Protein AF-K2F3D7-F1 (afdb_monomer)

Foldseek 3Di:
DVVVVCVVVVDDDAPRHDRDDPVLCVVVVVDPPVVSGHDDDPDDDDDDPVRVVVVVVVVVVVVVVVVVVVVVVVVVVVVVVVPPDDDD

Sequence (88 aa):
KLIVATFNKREVVEDFSVVVTYQQIKEKNYSFSAGQYFDVKIEYTDITAEEFGDRIKSFKSNLNNLFADSKTLEMEIQKQLSGIGYEK

Radius of gyration: 25.87 Å; Cα contacts (8 Å, |Δi|>4): 23; chains: 1; bounding box: 46×44×69 Å

Secondary structure (DSSP, 8-state):
-HHHHHHHHT--BTTTB----HHHHHHTTT---GGGTS----------HHHHHHHHHHHHHHHHHHHHHHHHHHHHHHHHHHT-----

Structure (mmCIF, N/CA/C/O backbone):
data_AF-K2F3D7-F1
#
_entry.id   AF-K2F3D7-F1
#
loop_
_atom_site.group_PDB
_atom_site.id
_atom_site.type_symbol
_atom_site.label_atom_id
_atom_site.label_alt_id
_atom_site.label_comp_id
_atom_site.label_asym_id
_atom_site.label_entity_id
_atom_site.label_seq_id
_atom_site.pdbx_PDB_ins_code
_atom_site.Cartn_x
_atom_site.Cartn_y
_atom_site.Cartn_z
_atom_site.occupancy
_atom_site.B_iso_or_equiv
_atom_site.auth_seq_id
_atom_site.auth_comp_id
_atom_site.auth_asym_id
_atom_site.auth_atom_id
_atom_site.pdbx_PDB_model_num
ATOM 1 N N . LYS A 1 1 ? 1.313 -19.698 -24.507 1.00 80.25 1 LYS A N 1
ATOM 2 C CA . LYS A 1 1 ? 2.672 -20.265 -24.280 1.00 80.25 1 LYS A CA 1
ATOM 3 C C . LYS A 1 1 ? 3.691 -19.233 -23.763 1.00 80.25 1 LYS A C 1
ATOM 5 O O . LYS A 1 1 ? 4.867 -19.562 -23.716 1.00 80.25 1 LYS A O 1
ATOM 10 N N . LEU A 1 2 ? 3.273 -18.032 -23.340 1.00 91.88 2 LEU A N 1
ATOM 11 C CA . LEU A 1 2 ? 4.194 -16.967 -22.921 1.00 91.88 2 LEU A CA 1
ATOM 12 C C . LEU A 1 2 ? 5.019 -17.359 -21.684 1.00 91.88 2 LEU A C 1
ATOM 14 O O . LEU A 1 2 ? 6.233 -17.402 -21.776 1.00 91.88 2 LEU A O 1
ATOM 18 N N . ILE A 1 3 ? 4.361 -17.789 -20.599 1.00 92.06 3 ILE A N 1
ATOM 19 C CA . ILE A 1 3 ? 5.020 -18.214 -19.346 1.00 92.06 3 ILE A CA 1
ATOM 20 C C . ILE A 1 3 ? 6.100 -19.277 -19.598 1.00 92.06 3 ILE A C 1
ATOM 22 O O . ILE A 1 3 ? 7.248 -19.110 -19.204 1.00 92.06 3 ILE A O 1
ATOM 26 N N . VAL A 1 4 ? 5.745 -20.358 -20.301 1.00 93.88 4 VAL A N 1
ATOM 27 C CA . VAL A 1 4 ? 6.667 -21.472 -20.586 1.00 93.88 4 VAL A CA 1
ATOM 28 C C . VAL A 1 4 ? 7.841 -21.017 -21.455 1.00 93.88 4 VAL A C 1
ATOM 30 O O . VAL A 1 4 ? 8.974 -21.425 -21.219 1.00 93.88 4 VAL A O 1
ATOM 33 N N . ALA A 1 5 ? 7.588 -20.163 -22.450 1.00 95.00 5 ALA A N 1
ATOM 34 C CA . ALA A 1 5 ? 8.642 -19.636 -23.306 1.00 95.00 5 ALA A CA 1
ATOM 35 C C . ALA A 1 5 ? 9.604 -18.731 -22.520 1.00 95.00 5 ALA A C 1
ATOM 37 O O . ALA A 1 5 ? 10.810 -18.950 -22.582 1.00 95.00 5 ALA A O 1
ATOM 38 N N . THR A 1 6 ? 9.081 -17.778 -21.747 1.00 94.69 6 THR A N 1
ATOM 39 C CA . THR A 1 6 ? 9.878 -16.854 -20.927 1.00 94.69 6 THR A CA 1
ATOM 40 C C . THR A 1 6 ? 10.706 -17.599 -19.881 1.00 94.69 6 THR A C 1
ATOM 42 O O . THR A 1 6 ? 11.896 -17.327 -19.736 1.00 94.69 6 THR A O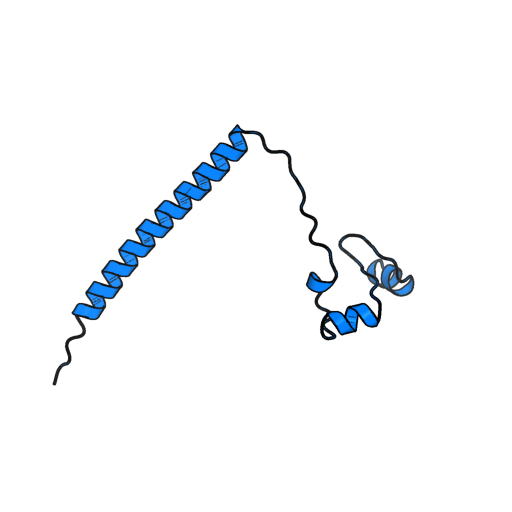 1
ATOM 45 N N . PHE A 1 7 ? 10.118 -18.599 -19.214 1.00 92.56 7 PHE A N 1
ATOM 46 C CA . PHE A 1 7 ? 10.825 -19.424 -18.235 1.00 92.56 7 PHE A CA 1
ATOM 47 C C . PHE A 1 7 ? 11.980 -20.206 -18.872 1.00 92.56 7 PHE A C 1
ATOM 49 O O . PHE A 1 7 ? 13.113 -20.141 -18.398 1.00 92.56 7 PHE A O 1
ATOM 56 N N . ASN A 1 8 ? 11.718 -20.904 -19.982 1.00 94.19 8 ASN A N 1
ATOM 57 C CA . ASN A 1 8 ? 12.736 -21.708 -20.664 1.00 94.19 8 ASN A CA 1
ATOM 58 C C . ASN A 1 8 ? 13.889 -20.858 -21.205 1.00 94.19 8 ASN A C 1
ATOM 60 O O . ASN A 1 8 ? 15.030 -21.316 -21.226 1.00 94.19 8 ASN A O 1
ATOM 64 N N . LYS A 1 9 ? 13.602 -19.624 -21.627 1.00 95.00 9 LYS A N 1
ATOM 65 C CA . LYS A 1 9 ? 14.618 -18.686 -22.111 1.00 95.00 9 LYS A CA 1
ATOM 66 C C . LYS A 1 9 ? 15.334 -17.921 -20.997 1.00 95.00 9 LYS A C 1
ATOM 68 O O . LYS A 1 9 ? 16.342 -17.284 -21.281 1.00 95.00 9 LYS A O 1
ATOM 73 N N . ARG A 1 10 ? 14.849 -18.000 -19.750 1.00 92.44 10 ARG A N 1
ATOM 74 C CA . ARG A 1 10 ? 15.362 -17.236 -18.597 1.00 92.44 10 ARG A CA 1
ATOM 75 C C . ARG A 1 10 ? 15.439 -15.740 -18.905 1.00 92.44 10 ARG A C 1
ATOM 77 O O . ARG A 1 10 ? 16.442 -15.087 -18.638 1.00 92.44 10 ARG A O 1
ATOM 84 N N . GLU A 1 11 ? 14.381 -15.220 -19.515 1.00 93.19 11 GLU A N 1
ATOM 85 C CA . GLU A 1 11 ? 14.295 -13.811 -19.888 1.00 93.19 11 GLU A CA 1
ATOM 86 C C . GLU A 1 11 ? 13.761 -12.987 -18.711 1.00 93.19 11 GLU A C 1
ATOM 88 O O . GLU A 1 11 ? 12.761 -13.349 -18.081 1.00 93.19 11 GLU A O 1
ATOM 93 N N . VAL A 1 12 ? 14.426 -11.865 -18.431 1.00 90.88 12 VAL A N 1
ATOM 94 C CA . VAL A 1 12 ? 13.864 -10.804 -17.591 1.00 90.88 12 VAL A CA 1
ATOM 95 C C . VAL A 1 12 ? 12.821 -10.080 -18.430 1.00 90.88 12 VAL A C 1
ATOM 97 O O . VAL A 1 12 ? 13.113 -9.633 -19.537 1.00 90.88 12 VAL A O 1
ATOM 100 N N . VAL A 1 13 ? 11.603 -9.995 -17.912 1.00 90.25 13 VAL A N 1
ATOM 101 C CA . VAL A 1 13 ? 10.484 -9.317 -18.560 1.00 90.25 13 VAL A CA 1
ATOM 102 C C . VAL A 1 13 ? 9.857 -8.399 -17.529 1.00 90.25 13 VAL A C 1
ATOM 104 O O . VAL A 1 13 ? 9.447 -8.838 -16.455 1.00 90.25 13 VAL A O 1
ATOM 107 N N . GLU A 1 14 ? 9.800 -7.122 -17.868 1.00 86.19 14 GLU A N 1
ATOM 108 C CA . GLU A 1 14 ? 9.224 -6.079 -17.035 1.00 86.19 14 GLU A CA 1
ATOM 109 C C . GLU A 1 14 ? 7.804 -6.453 -16.567 1.00 86.19 14 GLU A C 1
ATOM 111 O O . GLU A 1 14 ? 7.002 -6.960 -17.350 1.00 86.19 14 GLU A O 1
ATOM 116 N N . ASP A 1 15 ? 7.535 -6.285 -15.267 1.00 86.31 15 ASP A N 1
ATOM 117 C CA . ASP A 1 15 ? 6.276 -6.643 -14.588 1.00 86.31 15 ASP A CA 1
ATOM 118 C C . ASP A 1 15 ? 5.819 -8.109 -14.755 1.00 86.31 15 ASP A C 1
ATOM 120 O O . ASP A 1 15 ? 4.671 -8.449 -14.467 1.00 86.31 15 ASP A O 1
ATOM 124 N N . PHE A 1 16 ? 6.715 -9.009 -15.189 1.00 90.38 16 PHE A N 1
ATOM 125 C CA . PHE A 1 16 ? 6.361 -10.401 -15.484 1.00 90.38 16 PHE A CA 1
ATOM 126 C C . PHE A 1 16 ? 7.383 -11.460 -15.035 1.00 90.38 16 PHE A C 1
ATOM 128 O O . PHE A 1 16 ? 6.990 -12.490 -14.490 1.00 90.38 16 PHE A O 1
ATOM 135 N N . SER A 1 17 ? 8.685 -11.253 -15.251 1.00 92.25 17 SER A N 1
ATOM 136 C CA . SER A 1 17 ? 9.743 -12.236 -14.971 1.00 92.25 17 SER A CA 1
ATOM 137 C C . SER A 1 17 ? 11.027 -11.556 -14.505 1.00 92.25 17 SER A C 1
ATOM 139 O O . SER A 1 17 ? 11.507 -10.620 -15.137 1.00 92.25 17 SER A O 1
ATOM 141 N N . VAL A 1 18 ? 11.629 -12.075 -13.437 1.00 92.19 18 VAL A N 1
ATOM 142 C CA . VAL A 1 18 ? 12.907 -11.605 -12.895 1.00 92.19 18 VAL A CA 1
ATOM 143 C C . VAL A 1 18 ? 13.875 -12.776 -12.782 1.00 92.19 18 VAL A C 1
ATOM 145 O O . VAL A 1 18 ? 13.500 -13.879 -12.382 1.00 92.19 18 VAL A O 1
ATOM 148 N N . VAL A 1 19 ? 15.135 -12.542 -13.143 1.00 92.12 19 VAL A N 1
ATOM 149 C CA . VAL A 1 19 ? 16.208 -13.529 -13.005 1.00 92.12 19 VAL A CA 1
ATOM 150 C C . VAL A 1 19 ? 17.042 -13.143 -11.798 1.00 92.12 19 VAL A C 1
ATOM 152 O O . VAL A 1 19 ? 17.573 -12.038 -11.730 1.00 92.12 19 VAL A O 1
ATOM 155 N N . VAL A 1 20 ? 17.150 -14.065 -10.845 1.00 91.44 20 VAL A N 1
ATOM 156 C CA . VAL A 1 20 ? 17.821 -13.837 -9.563 1.00 91.44 20 VAL A CA 1
ATOM 157 C C . VAL A 1 20 ? 18.961 -14.830 -9.377 1.00 91.44 20 VAL A C 1
ATOM 159 O O . VAL A 1 20 ? 18.902 -15.976 -9.827 1.00 91.44 20 VAL A O 1
ATOM 162 N N . THR A 1 21 ? 20.019 -14.387 -8.713 1.00 93.44 21 THR A N 1
ATOM 163 C CA . THR A 1 21 ? 21.183 -15.208 -8.372 1.00 93.44 21 THR A CA 1
ATOM 164 C C . THR A 1 21 ? 20.979 -15.929 -7.040 1.00 93.44 21 THR A C 1
ATOM 166 O O . THR A 1 21 ? 20.204 -15.499 -6.184 1.00 93.44 21 THR A O 1
ATOM 169 N N . TYR A 1 22 ? 21.737 -17.004 -6.806 1.00 93.88 22 TYR A N 1
ATOM 170 C CA . TYR A 1 22 ? 21.723 -17.709 -5.518 1.00 93.88 22 TYR A CA 1
ATOM 171 C C . TYR A 1 22 ? 22.104 -16.813 -4.332 1.00 93.88 22 TYR A C 1
ATOM 173 O O . TYR A 1 22 ? 21.592 -17.004 -3.229 1.00 93.88 22 TYR A O 1
ATOM 181 N N . GLN A 1 23 ? 22.973 -15.823 -4.551 1.00 94.44 23 GLN A N 1
ATOM 182 C CA . GLN A 1 23 ? 23.338 -14.862 -3.517 1.00 94.44 23 GLN A CA 1
ATOM 183 C C . GLN A 1 23 ? 22.143 -13.980 -3.129 1.00 94.44 23 GLN A C 1
ATOM 185 O O . GLN A 1 23 ? 21.846 -13.863 -1.943 1.00 94.44 23 GLN A O 1
ATO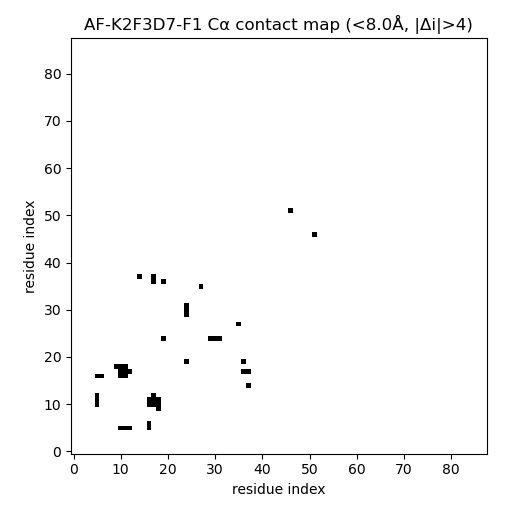M 190 N N . GLN A 1 24 ? 21.404 -13.449 -4.110 1.00 91.06 24 GLN A N 1
ATOM 191 C CA . GLN A 1 24 ? 20.201 -12.645 -3.857 1.00 91.06 24 GLN A CA 1
ATOM 192 C C . GLN A 1 24 ? 19.129 -13.447 -3.109 1.00 91.06 24 GLN A C 1
ATOM 194 O O . GLN A 1 24 ? 18.516 -12.933 -2.179 1.00 91.06 24 GLN A O 1
ATOM 199 N N . ILE A 1 25 ? 18.945 -14.728 -3.449 1.00 92.69 25 ILE A N 1
ATOM 200 C CA . ILE A 1 25 ? 18.023 -15.615 -2.722 1.00 92.69 25 ILE A CA 1
ATOM 201 C C . ILE A 1 25 ? 18.439 -15.734 -1.249 1.00 92.69 25 ILE A C 1
ATOM 203 O O . ILE A 1 25 ? 17.601 -15.634 -0.351 1.00 92.69 25 ILE A O 1
ATOM 207 N N . LYS A 1 26 ? 19.739 -15.910 -0.981 1.00 94.44 26 LYS A N 1
ATOM 208 C CA . LYS A 1 26 ? 20.270 -16.014 0.384 1.00 94.44 26 LYS A CA 1
ATOM 209 C C . LYS A 1 26 ? 20.080 -14.719 1.179 1.00 94.44 26 LYS A C 1
ATOM 211 O O . LYS A 1 26 ? 19.675 -14.779 2.335 1.00 94.44 26 LYS A O 1
ATOM 216 N N . GLU A 1 27 ? 20.318 -13.563 0.564 1.00 94.38 27 GLU A N 1
ATOM 217 C CA . GLU A 1 27 ? 20.113 -12.239 1.177 1.00 94.38 27 GLU A CA 1
ATOM 218 C C . GLU A 1 27 ? 18.639 -11.964 1.517 1.00 94.38 27 GLU A C 1
ATOM 220 O O . GLU A 1 27 ? 18.343 -11.260 2.481 1.00 94.38 27 GLU A O 1
ATOM 225 N N . LYS A 1 28 ? 17.701 -12.556 0.769 1.00 92.50 28 LYS A N 1
ATOM 226 C CA . LYS A 1 28 ? 16.253 -12.468 1.019 1.00 92.50 28 LYS A CA 1
ATOM 227 C C . LYS A 1 28 ? 15.715 -13.617 1.883 1.00 92.50 28 LYS A C 1
ATOM 229 O O . LYS A 1 28 ? 14.515 -13.889 1.867 1.00 92.50 28 LYS A O 1
ATOM 234 N N . ASN A 1 29 ? 16.576 -14.289 2.654 1.00 94.06 29 ASN A N 1
ATOM 235 C CA . ASN A 1 29 ? 16.217 -15.405 3.540 1.00 94.06 29 ASN A CA 1
ATOM 236 C C . ASN A 1 29 ? 15.531 -16.577 2.818 1.00 94.06 29 ASN A C 1
ATOM 238 O O . ASN A 1 29 ? 14.621 -17.198 3.362 1.00 94.06 29 ASN A O 1
ATOM 242 N N . TYR A 1 30 ? 15.951 -16.876 1.586 1.00 93.38 30 TYR A N 1
ATOM 243 C CA . TYR A 1 30 ? 15.384 -17.937 0.744 1.00 93.38 30 TYR A CA 1
ATOM 244 C C . TYR A 1 30 ? 13.885 -17.783 0.447 1.00 93.38 30 TYR A C 1
ATOM 246 O O . TYR A 1 30 ? 13.224 -18.741 0.049 1.00 93.38 30 TYR A O 1
ATOM 254 N N . SER A 1 31 ? 13.336 -16.581 0.619 1.00 92.62 31 SER A N 1
ATOM 255 C CA . SER A 1 31 ? 11.962 -16.286 0.232 1.00 92.62 31 SER A CA 1
ATOM 256 C C . SER A 1 31 ? 11.890 -16.036 -1.272 1.00 92.62 31 SER A C 1
ATOM 258 O O . SER A 1 31 ? 12.725 -15.335 -1.834 1.00 92.62 31 SER A O 1
ATOM 260 N N . PHE A 1 32 ? 10.866 -16.591 -1.920 1.00 90.25 32 PHE A N 1
ATOM 261 C CA . PHE A 1 32 ? 10.568 -16.413 -3.349 1.00 90.25 32 PHE A CA 1
ATOM 262 C C . PHE A 1 32 ? 9.396 -15.450 -3.583 1.00 90.25 32 PHE A C 1
ATOM 264 O O . PHE A 1 32 ? 8.781 -15.438 -4.647 1.00 90.25 32 PHE A O 1
ATOM 271 N N . SER A 1 33 ? 9.060 -14.651 -2.569 1.00 91.38 33 SER A N 1
ATOM 272 C CA . SER A 1 33 ? 7.977 -13.673 -2.644 1.00 91.38 33 SER A CA 1
ATOM 273 C C . SER A 1 33 ? 8.299 -12.608 -3.691 1.00 91.38 33 SER A C 1
ATOM 275 O O . SER A 1 33 ? 9.309 -11.916 -3.573 1.00 91.38 33 SER A O 1
ATOM 277 N N . ALA A 1 34 ? 7.427 -12.438 -4.688 1.00 86.94 34 ALA A N 1
ATOM 278 C CA . ALA A 1 34 ? 7.649 -11.524 -5.812 1.00 86.94 34 ALA A CA 1
ATOM 279 C C . ALA A 1 34 ? 7.999 -10.090 -5.366 1.00 86.94 34 ALA A C 1
ATOM 281 O O . ALA A 1 34 ? 8.925 -9.492 -5.903 1.00 86.94 34 ALA A O 1
ATOM 282 N N . GLY A 1 35 ? 7.355 -9.574 -4.312 1.00 86.38 35 GLY A N 1
ATOM 283 C CA . GLY A 1 35 ? 7.620 -8.225 -3.787 1.00 86.38 35 GLY A CA 1
ATOM 284 C C . GLY A 1 35 ? 9.042 -7.986 -3.256 1.00 86.38 35 GLY A C 1
ATOM 285 O O . GLY A 1 35 ? 9.393 -6.851 -2.964 1.00 86.38 35 GLY A O 1
ATOM 286 N N . GLN A 1 36 ? 9.872 -9.024 -3.115 1.00 86.19 36 GLN A N 1
ATOM 287 C CA . GLN A 1 36 ? 11.281 -8.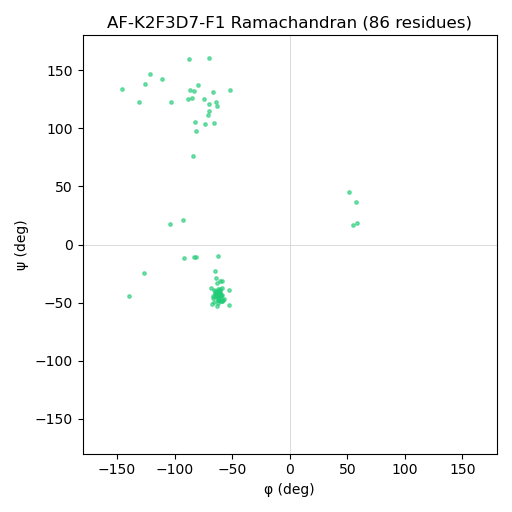882 -2.730 1.00 86.19 36 GLN A CA 1
ATOM 288 C C . GLN A 1 36 ? 12.239 -8.763 -3.922 1.00 86.19 36 GLN A C 1
ATOM 290 O O . GLN A 1 36 ? 13.416 -8.458 -3.704 1.00 86.19 36 GLN A O 1
ATOM 295 N N . TYR A 1 37 ? 11.754 -9.034 -5.138 1.00 89.69 37 TYR A N 1
ATOM 296 C CA . TYR A 1 37 ? 12.553 -9.104 -6.366 1.00 89.69 37 TYR A CA 1
ATOM 297 C C . TYR A 1 37 ? 12.033 -8.210 -7.488 1.00 89.69 37 TYR A C 1
ATOM 299 O O . TYR A 1 37 ? 12.804 -7.846 -8.367 1.00 89.69 37 TYR A O 1
ATOM 307 N N . PHE A 1 38 ? 10.744 -7.877 -7.479 1.00 88.12 38 PHE A N 1
ATOM 308 C CA . PHE A 1 38 ? 10.184 -6.892 -8.389 1.00 88.12 38 PHE A CA 1
ATOM 309 C C . PHE A 1 38 ? 10.378 -5.497 -7.807 1.00 88.12 38 PHE A C 1
ATOM 311 O O . PHE A 1 38 ? 9.980 -5.232 -6.670 1.00 88.12 38 PHE A O 1
ATOM 318 N N . ASP A 1 39 ? 10.981 -4.616 -8.598 1.00 78.00 39 ASP A N 1
ATOM 319 C CA . ASP A 1 39 ? 11.096 -3.210 -8.246 1.00 78.00 39 ASP A CA 1
ATOM 320 C C . ASP A 1 39 ? 9.707 -2.568 -8.238 1.00 78.00 39 ASP A C 1
ATOM 322 O O . ASP A 1 39 ? 8.924 -2.709 -9.180 1.00 78.00 39 ASP A O 1
ATOM 326 N N . VAL A 1 40 ? 9.399 -1.835 -7.169 1.00 69.25 40 VAL A N 1
ATOM 327 C CA . VAL A 1 40 ? 8.210 -0.985 -7.140 1.00 69.25 40 VAL A CA 1
ATOM 328 C C . VAL A 1 40 ? 8.503 0.220 -8.023 1.00 69.25 40 VAL A C 1
ATOM 330 O O . VAL A 1 40 ? 9.234 1.128 -7.624 1.00 69.25 40 VAL A O 1
ATOM 333 N N . LYS A 1 41 ? 7.939 0.240 -9.230 1.00 69.19 41 LYS A N 1
ATOM 334 C CA . LYS A 1 41 ? 7.976 1.434 -10.069 1.00 69.19 41 LYS A CA 1
ATOM 335 C C . LYS A 1 41 ? 7.077 2.489 -9.457 1.00 69.19 41 LYS A C 1
ATOM 337 O O . LYS A 1 41 ? 5.864 2.318 -9.358 1.00 69.19 41 LYS A O 1
ATOM 342 N N . ILE A 1 42 ? 7.688 3.584 -9.031 1.00 66.88 42 ILE A N 1
ATOM 343 C CA . ILE A 1 42 ? 6.954 4.789 -8.676 1.00 66.88 42 ILE A CA 1
ATOM 344 C C . ILE A 1 42 ? 6.666 5.502 -9.995 1.00 66.88 42 ILE A C 1
ATOM 346 O O . ILE A 1 42 ? 7.537 6.167 -10.553 1.00 66.88 42 ILE A O 1
ATOM 350 N N . GLU A 1 43 ? 5.462 5.311 -10.526 1.00 66.12 43 GLU A N 1
ATOM 351 C CA . GLU A 1 43 ? 4.985 6.094 -11.662 1.00 66.12 43 GLU A CA 1
ATOM 352 C C . GLU A 1 43 ? 4.698 7.522 -11.188 1.00 66.12 43 GLU A C 1
ATOM 354 O O . GLU A 1 43 ? 3.779 7.774 -10.406 1.00 66.12 43 GLU A O 1
ATOM 359 N N . TYR A 1 44 ? 5.514 8.470 -11.646 1.00 61.69 44 TYR A N 1
ATOM 360 C CA . TYR A 1 44 ? 5.263 9.889 -11.436 1.00 61.69 44 TYR A CA 1
ATOM 361 C C . TYR A 1 44 ? 4.267 10.348 -12.495 1.00 61.69 44 TYR A C 1
ATOM 363 O O . TYR A 1 44 ? 4.605 10.479 -13.667 1.00 61.69 44 TYR A O 1
ATOM 371 N N . THR A 1 45 ? 3.021 10.553 -12.080 1.00 72.56 45 THR A N 1
ATOM 372 C CA . THR A 1 45 ? 2.047 11.272 -12.901 1.00 72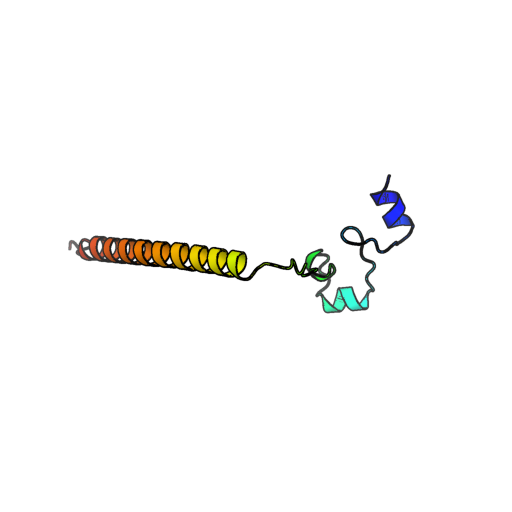.56 45 THR A CA 1
ATOM 373 C C . THR A 1 45 ? 2.167 12.753 -12.583 1.00 72.56 45 THR A C 1
ATOM 375 O O . THR A 1 45 ? 2.059 13.138 -11.415 1.00 72.56 45 THR A O 1
ATOM 378 N N . ASP A 1 46 ? 2.382 13.575 -13.607 1.00 79.12 46 ASP A N 1
ATOM 379 C CA . ASP A 1 46 ? 2.301 15.023 -13.465 1.00 79.12 46 ASP A CA 1
ATOM 380 C C . ASP A 1 46 ? 0.869 15.397 -13.073 1.00 79.12 46 ASP A C 1
ATOM 382 O O . ASP A 1 46 ? -0.083 15.101 -13.792 1.00 79.12 46 ASP A O 1
ATOM 386 N N . ILE A 1 47 ? 0.721 16.023 -11.909 1.00 85.31 47 ILE A N 1
ATOM 387 C CA . ILE A 1 47 ? -0.549 16.583 -11.450 1.00 85.31 47 ILE A CA 1
ATOM 388 C C . ILE A 1 47 ? -0.447 18.099 -11.450 1.00 85.31 47 ILE A C 1
ATOM 390 O O . ILE A 1 47 ? 0.586 18.681 -11.100 1.00 85.31 47 ILE A O 1
ATOM 394 N N . THR A 1 48 ? -1.533 18.755 -11.825 1.00 89.81 48 THR A N 1
ATOM 395 C CA . THR A 1 48 ? -1.638 20.207 -11.729 1.00 89.81 48 THR A CA 1
ATOM 396 C C . THR A 1 48 ? -1.725 20.646 -10.263 1.00 89.81 48 THR A C 1
ATOM 398 O O . THR A 1 48 ? -2.081 19.876 -9.365 1.00 89.81 48 THR A O 1
ATOM 401 N N . ALA A 1 49 ? -1.418 21.919 -9.993 1.00 88.94 49 ALA A N 1
ATOM 402 C CA . ALA A 1 49 ? -1.538 22.481 -8.646 1.00 88.94 49 ALA A CA 1
ATOM 403 C C . ALA A 1 49 ? -2.982 22.420 -8.104 1.00 88.94 49 ALA A C 1
ATOM 405 O O . ALA A 1 49 ? -3.180 22.267 -6.898 1.00 88.94 49 ALA A O 1
ATOM 406 N N . GLU A 1 50 ? -3.977 22.511 -8.992 1.00 91.56 50 GLU A 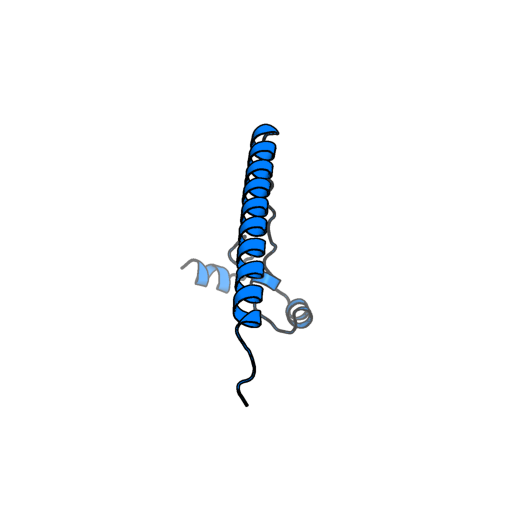N 1
ATOM 407 C CA . GLU A 1 50 ? -5.399 22.386 -8.661 1.00 91.56 50 GLU A CA 1
ATOM 408 C C . GLU A 1 50 ? -5.742 20.958 -8.225 1.00 91.56 50 GLU A C 1
ATOM 410 O O . GLU A 1 50 ? -6.236 20.761 -7.116 1.00 91.56 50 GLU A O 1
ATOM 415 N N . GLU A 1 51 ? -5.365 19.951 -9.019 1.00 90.50 51 GLU A N 1
ATOM 416 C CA . GLU A 1 51 ? -5.585 18.536 -8.687 1.00 90.50 51 GLU A CA 1
ATOM 417 C C . GLU A 1 51 ? -4.878 18.129 -7.390 1.00 90.50 51 GLU A C 1
ATOM 419 O O . GLU A 1 51 ? -5.425 17.376 -6.577 1.00 90.50 51 GLU A O 1
ATOM 424 N N . PHE A 1 52 ? -3.670 18.649 -7.153 1.00 89.00 52 PHE A N 1
ATOM 425 C CA . PHE A 1 52 ? -2.985 18.468 -5.876 1.00 89.00 52 PHE A CA 1
ATOM 426 C C . PHE A 1 52 ? -3.787 19.081 -4.722 1.00 89.00 52 PHE A C 1
ATOM 428 O O . PHE A 1 52 ? -3.998 18.427 -3.695 1.00 89.00 52 PHE A O 1
ATOM 435 N N . GLY A 1 53 ? -4.258 20.320 -4.890 1.00 93.00 53 GLY A N 1
ATOM 436 C CA . GLY A 1 53 ? -5.078 21.025 -3.907 1.00 93.00 53 GLY A CA 1
ATOM 437 C C . GLY A 1 53 ? -6.350 20.256 -3.553 1.00 93.00 53 GLY A C 1
ATOM 438 O O . GLY A 1 53 ? -6.632 20.040 -2.369 1.00 93.00 53 GLY A O 1
ATOM 439 N N . ASP A 1 54 ? -7.064 19.767 -4.562 1.00 94.75 54 ASP A N 1
ATOM 440 C CA . ASP A 1 54 ? -8.286 18.981 -4.399 1.00 94.75 54 ASP A CA 1
ATOM 441 C C . ASP A 1 54 ? -8.025 17.648 -3.705 1.00 94.75 54 ASP A C 1
ATOM 443 O O . ASP A 1 54 ? -8.747 17.265 -2.777 1.00 94.75 54 ASP A O 1
ATOM 447 N N . ARG A 1 55 ? -6.941 16.962 -4.075 1.00 92.38 55 ARG A N 1
ATOM 448 C CA . ARG A 1 55 ? -6.555 15.697 -3.449 1.00 92.38 55 ARG A CA 1
ATOM 449 C C . ARG A 1 55 ? -6.198 15.883 -1.976 1.00 92.38 55 ARG A C 1
ATOM 451 O O . ARG A 1 55 ? -6.670 15.124 -1.128 1.00 92.38 55 ARG A O 1
ATOM 458 N N . ILE A 1 56 ? -5.441 16.926 -1.638 1.00 93.56 56 ILE A N 1
ATOM 459 C CA . ILE A 1 56 ? -5.118 17.269 -0.245 1.00 93.56 56 ILE A CA 1
ATOM 460 C C . ILE A 1 56 ? -6.370 17.670 0.537 1.00 93.56 56 ILE A C 1
ATOM 462 O O . ILE A 1 56 ? -6.526 17.270 1.694 1.00 93.56 56 ILE A O 1
ATOM 466 N N . LYS A 1 57 ? -7.285 18.432 -0.068 1.00 96.62 57 LYS A N 1
ATOM 467 C CA . LYS A 1 57 ? -8.559 18.807 0.559 1.00 96.62 57 LYS A CA 1
ATOM 468 C C . LYS A 1 57 ? -9.418 17.578 0.858 1.00 96.62 57 LYS A C 1
ATOM 470 O O . LYS A 1 57 ? -9.941 17.470 1.966 1.00 96.62 57 LYS A O 1
ATOM 475 N N . SER A 1 58 ? -9.503 16.638 -0.082 1.00 96.44 58 SER A N 1
ATOM 476 C CA . SER A 1 58 ? -10.194 15.357 0.097 1.00 96.44 58 SER A CA 1
ATOM 477 C C . SER A 1 58 ? -9.598 14.553 1.257 1.00 96.44 58 SER A C 1
ATOM 479 O O . SER A 1 58 ? -10.320 14.165 2.177 1.00 96.44 58 SER A O 1
ATOM 481 N N . PHE A 1 59 ? -8.269 14.402 1.305 1.00 95.94 59 PHE A N 1
ATOM 482 C CA . PHE A 1 59 ? -7.603 13.723 2.421 1.00 95.94 59 PHE A CA 1
ATOM 483 C C . PHE A 1 59 ? -7.858 14.400 3.770 1.00 95.94 59 PHE A C 1
ATOM 485 O O . PHE A 1 59 ? -8.169 13.715 4.744 1.00 95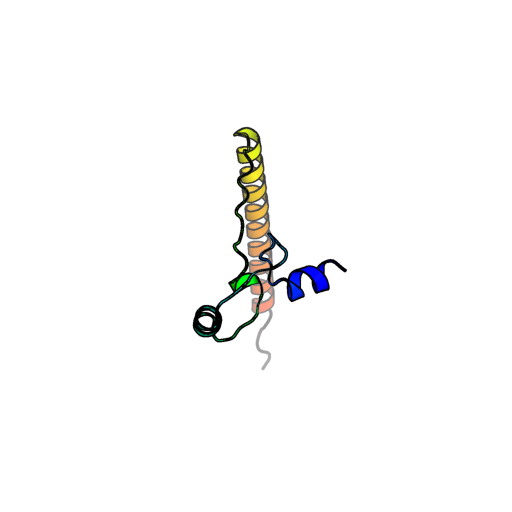.94 59 PHE A O 1
ATOM 492 N N . LYS A 1 60 ? -7.785 15.735 3.836 1.00 96.31 60 LYS A N 1
ATOM 493 C CA . LYS A 1 60 ? -8.095 16.490 5.061 1.00 96.31 60 LYS A CA 1
ATOM 494 C C . LYS A 1 60 ? -9.534 16.267 5.516 1.00 96.31 60 LYS A C 1
ATOM 496 O O . LYS A 1 60 ? -9.762 16.047 6.701 1.00 96.31 60 LYS A O 1
ATOM 501 N N . SER A 1 61 ? -10.491 16.300 4.590 1.00 97.38 61 SER A N 1
ATOM 502 C CA . SER A 1 61 ? -11.901 16.054 4.903 1.00 97.38 61 SER A CA 1
ATOM 503 C C . SER A 1 61 ? -12.109 14.648 5.461 1.00 97.38 61 SER A C 1
ATOM 505 O O . SER A 1 61 ? -12.761 14.489 6.489 1.00 97.38 61 SER A O 1
ATOM 507 N N . ASN A 1 62 ? -11.510 13.637 4.828 1.00 97.44 62 ASN A N 1
ATOM 508 C CA . ASN A 1 62 ? -11.613 12.251 5.279 1.00 97.44 62 ASN A CA 1
ATOM 509 C C . ASN A 1 62 ? -10.999 12.056 6.669 1.00 97.44 62 ASN A C 1
ATOM 511 O O . ASN A 1 62 ? -11.621 11.441 7.528 1.00 97.44 62 ASN A O 1
ATOM 515 N N . LEU A 1 63 ? -9.816 12.622 6.923 1.00 97.75 63 LEU A N 1
ATOM 516 C CA . LEU A 1 63 ? -9.181 12.553 8.242 1.00 97.75 63 LEU A CA 1
ATOM 517 C C . LEU A 1 63 ? -10.020 13.243 9.322 1.00 97.75 63 LEU A C 1
ATOM 519 O O . LEU A 1 63 ? -10.188 12.692 10.405 1.00 97.75 63 LEU A O 1
ATOM 523 N N . ASN A 1 64 ? -10.590 14.412 9.027 1.00 97.69 64 ASN A N 1
ATOM 524 C CA . ASN A 1 64 ? -11.460 15.114 9.969 1.00 97.69 64 ASN A CA 1
ATOM 525 C C . ASN A 1 64 ? -12.704 14.292 10.330 1.00 97.69 64 ASN A C 1
ATOM 527 O O . ASN A 1 64 ? -13.067 14.241 11.505 1.00 97.69 64 ASN A O 1
ATOM 531 N N . ASN A 1 65 ? -13.315 13.622 9.348 1.00 97.88 65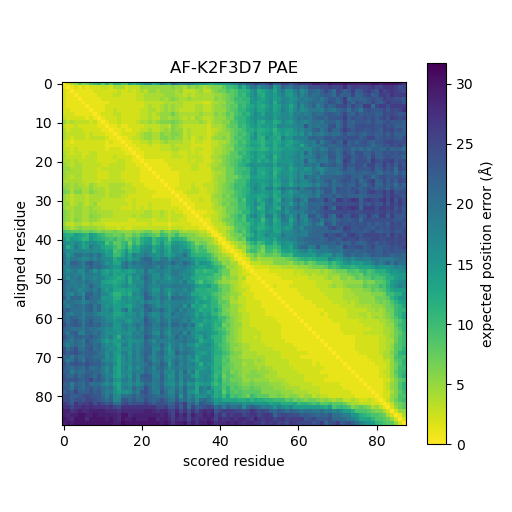 ASN A N 1
ATOM 532 C CA . ASN A 1 65 ? -14.447 12.726 9.589 1.00 97.88 65 ASN A CA 1
ATOM 533 C C . ASN A 1 65 ? -14.035 11.553 10.488 1.00 97.88 65 ASN A C 1
ATOM 535 O O . ASN A 1 65 ? -14.669 11.320 11.511 1.00 97.88 65 ASN A O 1
ATOM 539 N N . LEU A 1 66 ? -12.910 10.895 10.186 1.00 97.88 66 LEU A N 1
ATOM 540 C CA . LEU A 1 66 ? -12.390 9.799 11.011 1.00 97.88 66 LEU A CA 1
ATOM 541 C C . LEU A 1 66 ? -12.096 10.235 12.455 1.00 97.88 66 LEU A C 1
ATOM 543 O O . LEU A 1 66 ? -12.350 9.480 13.390 1.00 97.88 66 LEU A O 1
ATOM 547 N N . PHE A 1 67 ? -11.596 11.456 12.669 1.00 97.94 67 PHE A N 1
ATOM 548 C CA . PHE A 1 67 ? -11.397 11.984 14.021 1.00 97.94 67 PHE A CA 1
ATOM 549 C C . PHE A 1 67 ? -12.715 12.247 14.756 1.00 97.94 67 PHE A C 1
ATOM 551 O O . PHE A 1 67 ? -12.785 12.032 15.966 1.00 97.94 67 PHE A O 1
ATOM 558 N N . ALA A 1 68 ? -13.750 12.716 14.059 1.00 97.75 68 ALA A N 1
ATOM 559 C CA . ALA A 1 68 ? -15.073 12.904 14.650 1.00 97.75 68 ALA A CA 1
ATOM 560 C C . ALA A 1 68 ? -15.709 11.559 15.039 1.00 97.75 68 ALA A C 1
ATOM 562 O O . ALA A 1 68 ? -16.206 11.412 16.160 1.00 97.75 68 ALA A O 1
ATOM 563 N N . ASP A 1 69 ? -15.610 10.564 14.159 1.00 97.75 69 ASP A N 1
ATOM 564 C CA . ASP A 1 69 ? -16.093 9.204 14.407 1.00 97.75 69 ASP A CA 1
ATOM 565 C C . ASP A 1 69 ? -15.341 8.564 15.580 1.00 97.75 69 ASP A C 1
ATOM 567 O O . ASP A 1 69 ? -15.957 8.029 16.499 1.00 97.75 69 ASP A O 1
ATOM 571 N N . SER A 1 70 ? -14.010 8.705 15.617 1.00 97.56 70 SER A N 1
ATOM 572 C CA . SER A 1 70 ? -13.175 8.209 16.716 1.00 97.56 70 SER A CA 1
ATOM 573 C C . SER A 1 70 ? -13.571 8.812 18.062 1.00 97.56 70 SER A C 1
ATOM 575 O O . SER A 1 70 ? -13.642 8.086 19.050 1.00 97.56 70 SER A O 1
ATOM 577 N N . LYS A 1 71 ? -13.842 10.123 1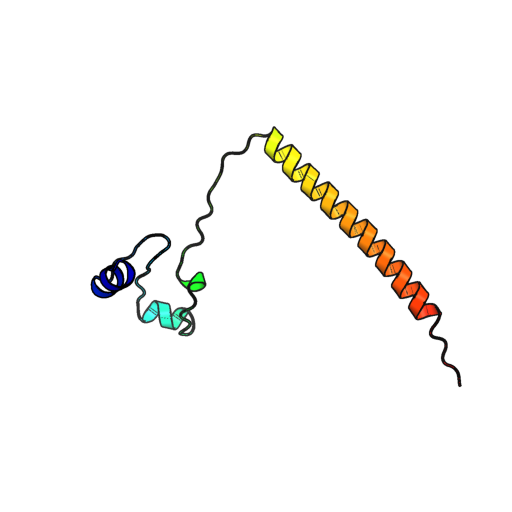8.122 1.00 97.62 71 LYS A N 1
ATOM 578 C CA . LYS A 1 71 ? -14.299 10.786 19.356 1.00 97.62 71 LYS A CA 1
ATOM 579 C C . LYS A 1 71 ? -15.676 10.294 19.787 1.00 97.62 71 LYS A C 1
ATOM 581 O O . LYS A 1 71 ? -15.923 10.117 20.975 1.00 97.62 71 LYS A O 1
ATOM 586 N N . THR A 1 72 ? -16.573 10.079 18.828 1.00 97.38 72 THR A N 1
ATOM 587 C CA . THR A 1 72 ? -17.913 9.542 19.097 1.00 97.38 72 THR A CA 1
ATOM 588 C C . THR A 1 72 ? -17.817 8.146 19.702 1.00 97.38 72 THR A C 1
ATOM 590 O O . THR A 1 72 ? -18.405 7.890 20.752 1.00 97.38 72 THR A O 1
ATOM 593 N N . LEU A 1 73 ? -17.005 7.282 19.093 1.00 97.62 73 LEU A N 1
ATOM 594 C CA . LEU A 1 73 ? -16.748 5.934 19.583 1.00 97.62 73 LEU A CA 1
ATOM 595 C C . LEU A 1 73 ? -16.101 5.943 20.976 1.00 97.62 73 LEU A C 1
A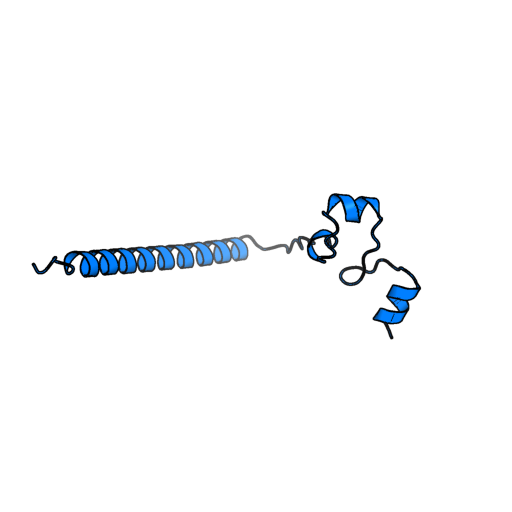TOM 597 O O . LEU A 1 73 ? -16.511 5.183 21.848 1.00 97.62 73 LEU A O 1
ATOM 601 N N . GLU A 1 74 ? -15.126 6.823 21.213 1.00 96.94 74 GLU A N 1
ATOM 602 C CA . GLU A 1 74 ? -14.482 6.977 22.523 1.00 96.94 74 GLU A CA 1
ATOM 603 C C . GLU A 1 74 ? -15.501 7.314 23.623 1.00 96.94 74 GLU A C 1
ATOM 605 O O . GLU A 1 74 ? -15.519 6.664 24.671 1.00 96.94 74 GLU A O 1
ATOM 610 N N . MET A 1 75 ? -16.386 8.285 23.373 1.00 95.94 75 MET A N 1
ATOM 611 C CA . MET A 1 75 ? -17.447 8.655 24.317 1.00 95.94 75 MET A CA 1
ATOM 612 C C . MET A 1 75 ? -18.414 7.497 24.577 1.00 95.94 75 MET A C 1
ATOM 614 O O . MET A 1 75 ? -18.843 7.291 25.714 1.00 95.94 75 MET A O 1
ATOM 618 N N . GLU A 1 76 ? -18.764 6.730 23.543 1.00 95.88 76 GLU A N 1
ATOM 619 C CA . GLU A 1 76 ? -19.645 5.573 23.684 1.00 95.88 76 GLU A CA 1
ATOM 620 C C . GLU A 1 76 ? -19.005 4.474 24.538 1.00 95.88 76 GLU A C 1
ATOM 622 O O . GLU A 1 76 ? -19.647 3.967 25.461 1.00 95.88 76 GLU A O 1
ATOM 627 N N . ILE A 1 77 ? -17.728 4.164 24.302 1.00 95.12 77 ILE A N 1
ATOM 628 C CA . ILE A 1 77 ? -16.969 3.198 25.103 1.00 95.12 77 ILE A CA 1
ATOM 629 C C . ILE A 1 77 ? -16.925 3.642 26.569 1.00 95.12 77 ILE A C 1
ATOM 631 O O . ILE A 1 77 ? -17.240 2.853 27.460 1.00 95.12 77 ILE A O 1
ATOM 635 N N . GLN A 1 78 ? -16.593 4.908 26.844 1.00 92.50 78 GLN A N 1
ATOM 636 C CA . GLN A 1 78 ? -16.558 5.440 28.213 1.00 92.50 78 GLN A CA 1
ATOM 637 C C . GLN A 1 78 ? -17.928 5.358 28.899 1.00 92.50 78 GLN A C 1
ATOM 639 O O . GLN A 1 78 ? -18.018 4.951 30.060 1.00 92.50 78 GLN A O 1
ATOM 644 N N . LYS A 1 79 ? -19.008 5.685 28.177 1.00 92.31 79 LYS A N 1
ATOM 645 C CA . LYS A 1 79 ? -20.381 5.562 28.678 1.00 92.31 79 LYS A CA 1
ATOM 646 C C . LYS A 1 79 ? -20.711 4.117 29.043 1.00 92.31 79 LYS A C 1
ATOM 648 O O . LYS A 1 79 ? -21.219 3.877 30.137 1.00 92.31 79 LYS A O 1
ATOM 653 N N . GLN A 1 80 ? -20.413 3.162 28.164 1.00 91.31 80 GLN A N 1
ATOM 654 C CA . GLN A 1 80 ? -20.665 1.743 28.424 1.00 91.31 80 GLN A CA 1
ATOM 655 C C . GLN A 1 80 ? -19.852 1.240 29.625 1.00 91.31 80 GLN A C 1
ATOM 657 O O . GLN A 1 80 ? -20.419 0.601 30.507 1.00 91.31 80 GLN A O 1
ATOM 662 N N . LEU A 1 81 ? -18.568 1.603 29.723 1.00 90.00 81 LEU A N 1
ATOM 663 C CA . LEU A 1 81 ? -17.708 1.243 30.858 1.00 90.00 81 LEU A CA 1
ATOM 664 C C . LEU A 1 81 ? -18.209 1.821 32.188 1.00 90.00 81 LEU A C 1
ATOM 666 O O . LEU A 1 81 ? -18.165 1.131 33.201 1.00 90.00 81 LEU A O 1
ATOM 670 N N . SER A 1 82 ? -18.732 3.052 32.195 1.00 85.69 82 SER A N 1
ATOM 671 C CA . SER A 1 82 ? -19.299 3.663 33.409 1.00 85.69 82 SER A CA 1
ATOM 672 C C . SER A 1 82 ? -20.545 2.940 33.940 1.00 85.69 82 SER A C 1
ATOM 674 O O . SER A 1 82 ? -20.854 3.040 35.125 1.00 85.69 82 SER A O 1
ATOM 676 N N . GLY A 1 83 ? -21.246 2.197 33.076 1.00 79.44 83 GLY A N 1
ATOM 677 C CA . GLY A 1 83 ? -22.387 1.360 33.447 1.00 79.44 83 GLY A CA 1
ATOM 678 C C . GLY A 1 83 ? -21.996 -0.005 34.017 1.00 79.44 83 GLY A C 1
ATOM 679 O O . GLY A 1 83 ? -22.850 -0.694 34.569 1.00 79.44 83 GLY A O 1
ATOM 680 N N . ILE A 1 84 ? -20.722 -0.402 33.920 1.00 77.44 84 ILE A N 1
ATOM 681 C CA . ILE A 1 84 ? -20.211 -1.650 34.496 1.00 77.44 84 ILE A CA 1
ATOM 682 C C . ILE A 1 84 ? -19.866 -1.386 35.968 1.00 77.44 84 ILE A C 1
ATOM 684 O O . ILE A 1 84 ? -18.712 -1.211 36.356 1.00 77.44 84 ILE A O 1
ATOM 688 N N . GLY A 1 85 ? -20.905 -1.310 36.796 1.00 65.31 85 GLY A N 1
ATOM 689 C CA . GLY A 1 85 ? -20.793 -1.387 38.248 1.00 65.31 85 GLY A CA 1
ATOM 690 C C . GLY A 1 85 ? -20.737 -2.848 38.691 1.00 65.31 85 GLY A C 1
ATOM 691 O O . GLY A 1 85 ? -21.537 -3.665 38.249 1.00 65.31 85 GLY A O 1
ATOM 692 N N . TYR A 1 86 ? -19.782 -3.180 39.557 1.00 59.47 86 TYR A N 1
ATOM 693 C CA . TYR A 1 86 ? -19.660 -4.494 40.188 1.00 59.47 86 TYR A CA 1
ATOM 694 C C . TYR A 1 86 ? -20.874 -4.729 41.107 1.00 59.47 86 TYR A C 1
ATOM 696 O O . TYR A 1 86 ? -20.946 -4.142 42.189 1.00 59.47 86 TYR A O 1
ATOM 704 N N . GLU A 1 87 ? -21.836 -5.555 40.688 1.00 56.06 87 GLU A N 1
ATOM 705 C CA . GLU A 1 87 ? -22.822 -6.123 41.612 1.00 56.06 87 GLU A CA 1
ATOM 706 C C . GLU A 1 87 ? -22.098 -7.141 42.504 1.00 56.06 87 GLU A C 1
ATOM 708 O O . GLU A 1 87 ? -21.441 -8.059 42.010 1.00 56.06 87 GLU A O 1
ATOM 713 N N . LYS A 1 88 ? -22.140 -6.906 43.819 1.00 45.19 88 LYS A N 1
ATOM 714 C CA . LYS A 1 88 ? -21.661 -7.852 44.833 1.00 45.19 88 LYS A CA 1
ATOM 715 C C . LYS A 1 88 ? -22.588 -9.051 44.946 1.00 45.19 88 LYS A C 1
ATOM 717 O O . LYS A 1 88 ? -23.817 -8.825 44.931 1.00 45.19 88 LYS A O 1
#

Mean predicted aligned error: 11.87 Å

Solvent-accessible surface area (backbone atoms only — not comparable to full-atom values): 5616 Å² total; per-residue (Å²): 113,64,69,64,50,38,60,76,67,65,48,68,37,88,101,77,37,80,79,80,53,74,66,59,33,57,77,52,72,68,55,84,58,61,82,80,72,54,81,83,77,81,82,83,74,91,69,53,75,65,58,49,50,52,51,52,49,51,52,51,52,52,52,53,50,52,52,54,52,50,52,53,52,51,54,51,52,52,54,56,56,71,68,67,67,87,83,129

pLDDT: mean 88.84, std 10.56, range [45.19, 97.94]